Protein AF-A0A8J1W7Q5-F1 (a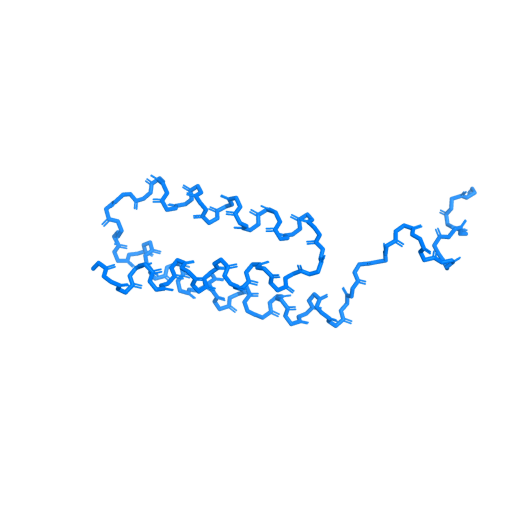fdb_monomer_lite)

Radius of gyration: 16.24 Å; chains: 1; bounding box: 28×20×56 Å

Secondary structure (DSSP, 8-state):
-HHHHHHHHHHHHHHTT-SSHHHHHHHHHHHHHHHHH-TT--HHHHHHHHHHHHHHHHHHHHHHHS----TT-GGGSSS--

Sequence (81 aa):
MRQNIVLYRSILRAAHKFQDYNFRSYFLRRAREDWRRNVDYNPTFIAGQREHLAVLQRQAIVSSLFPSPTYSDPQNKSANL

Structure (mmCIF, N/CA/C/O backbone):
data_AF-A0A8J1W7Q5-F1
#
_entry.id   AF-A0A8J1W7Q5-F1
#
loop_
_atom_site.group_PDB
_atom_site.id
_atom_site.type_symbol
_atom_site.label_atom_id
_atom_site.label_alt_id
_atom_site.label_comp_id
_atom_site.label_asym_id
_atom_site.label_entity_id
_atom_site.label_seq_id
_atom_site.pdbx_PDB_ins_code
_atom_site.Cartn_x
_atom_site.Cartn_y
_atom_site.Cartn_z
_atom_site.occupancy
_atom_site.B_iso_or_equiv
_atom_site.auth_seq_id
_atom_site.auth_comp_id
_atom_site.auth_asym_id
_atom_site.auth_atom_id
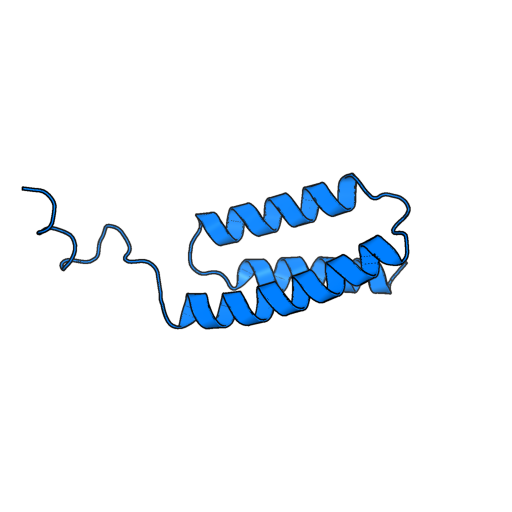_atom_site.pdbx_PDB_model_num
ATOM 1 N N . MET A 1 1 ? 4.731 -0.726 -17.929 1.00 63.50 1 MET A N 1
ATOM 2 C CA . MET A 1 1 ? 4.463 0.619 -17.355 1.00 63.50 1 MET A CA 1
ATOM 3 C C . MET A 1 1 ? 3.072 0.774 -16.724 1.00 63.50 1 MET A C 1
ATOM 5 O O . MET A 1 1 ? 3.009 1.056 -15.535 1.00 63.50 1 MET A O 1
ATOM 9 N N . ARG A 1 2 ? 1.952 0.550 -17.442 1.00 81.19 2 ARG A N 1
ATOM 10 C CA . ARG A 1 2 ? 0.586 0.731 -16.883 1.00 81.19 2 ARG A CA 1
ATOM 11 C C . ARG A 1 2 ? 0.301 -0.104 -15.624 1.00 81.19 2 ARG A C 1
ATOM 13 O O . ARG A 1 2 ? -0.270 0.414 -14.670 1.00 81.19 2 ARG A O 1
ATOM 20 N N . GLN A 1 3 ? 0.748 -1.361 -15.590 1.00 85.12 3 GLN A N 1
ATOM 21 C CA . GLN A 1 3 ? 0.546 -2.245 -14.434 1.00 85.12 3 GLN A CA 1
ATOM 22 C C . GLN A 1 3 ? 1.228 -1.724 -13.153 1.00 85.12 3 GLN A C 1
ATOM 24 O O . GLN A 1 3 ? 0.658 -1.844 -12.072 1.00 85.12 3 GLN A O 1
ATOM 29 N N . ASN A 1 4 ? 2.384 -1.062 -13.270 1.00 88.62 4 ASN A N 1
ATOM 30 C CA . ASN A 1 4 ? 3.123 -0.516 -12.123 1.00 88.62 4 ASN A CA 1
ATOM 31 C C . ASN A 1 4 ? 2.378 0.676 -11.501 1.00 88.62 4 ASN A C 1
ATOM 33 O O . ASN A 1 4 ? 2.324 0.810 -10.280 1.00 88.62 4 ASN A O 1
ATOM 37 N N . ILE A 1 5 ? 1.742 1.505 -12.336 1.00 90.81 5 ILE A N 1
ATOM 38 C CA . ILE A 1 5 ? 0.897 2.622 -11.886 1.00 90.81 5 ILE A CA 1
ATOM 39 C C . ILE A 1 5 ? -0.360 2.092 -11.188 1.00 90.81 5 ILE A C 1
ATOM 41 O O . ILE A 1 5 ? -0.758 2.615 -10.148 1.00 90.81 5 ILE A O 1
ATOM 45 N N . VAL A 1 6 ? -0.984 1.042 -11.731 1.00 94.31 6 VAL A N 1
ATOM 46 C CA . VAL A 1 6 ? -2.150 0.401 -11.103 1.00 94.31 6 VAL A CA 1
ATOM 47 C C . VAL A 1 6 ? -1.779 -0.198 -9.744 1.00 94.31 6 VAL A C 1
ATOM 49 O O . VAL A 1 6 ? -2.514 0.004 -8.775 1.00 94.31 6 VAL A O 1
ATOM 52 N N . LEU A 1 7 ? -0.628 -0.868 -9.646 1.00 94.94 7 LEU A N 1
ATOM 53 C CA . LEU A 1 7 ? -0.114 -1.421 -8.393 1.00 94.94 7 LEU A CA 1
ATOM 54 C C . LEU A 1 7 ? 0.122 -0.318 -7.355 1.00 94.94 7 LEU A C 1
ATOM 56 O O . LEU A 1 7 ? -0.403 -0.395 -6.247 1.00 94.94 7 LEU A O 1
ATOM 60 N N . TYR A 1 8 ? 0.813 0.753 -7.745 1.00 94.75 8 TYR A N 1
ATOM 61 C CA . TYR A 1 8 ? 1.052 1.907 -6.880 1.00 94.75 8 TYR A CA 1
ATOM 62 C C . TYR A 1 8 ? -0.250 2.520 -6.351 1.00 94.75 8 TYR A C 1
ATOM 64 O O . TYR A 1 8 ? -0.427 2.695 -5.147 1.00 94.75 8 TYR A O 1
ATOM 72 N N . ARG A 1 9 ? -1.220 2.786 -7.237 1.00 95.25 9 ARG A N 1
ATOM 73 C CA . ARG A 1 9 ? -2.529 3.332 -6.841 1.00 95.25 9 ARG A CA 1
ATOM 74 C C . ARG A 1 9 ? -3.293 2.382 -5.923 1.00 95.25 9 ARG A C 1
ATOM 76 O O . ARG A 1 9 ? -3.992 2.848 -5.028 1.00 95.25 9 ARG A O 1
ATOM 83 N N . SER A 1 10 ? -3.168 1.074 -6.131 1.00 96.38 10 SER A N 1
ATOM 84 C CA . SER A 1 10 ? -3.797 0.064 -5.273 1.00 96.38 10 SER A CA 1
ATOM 85 C C . SER A 1 10 ? -3.209 0.080 -3.864 1.00 96.38 10 SER A C 1
ATOM 87 O O . SER A 1 10 ? -3.960 0.010 -2.895 1.00 96.38 10 SER A O 1
ATOM 89 N N . ILE A 1 11 ? -1.895 0.271 -3.742 1.00 96.25 11 ILE A N 1
ATOM 90 C CA . ILE A 1 11 ? -1.197 0.393 -2.455 1.00 96.25 11 ILE A CA 1
ATOM 91 C C . ILE A 1 11 ? -1.605 1.664 -1.722 1.00 96.25 11 ILE A C 1
ATOM 93 O O . ILE A 1 11 ? -1.964 1.597 -0.549 1.00 96.25 11 ILE A O 1
ATOM 97 N N . LEU A 1 12 ? -1.663 2.805 -2.417 1.00 95.88 12 LEU A N 1
ATOM 98 C CA . LEU A 1 12 ? -2.164 4.045 -1.819 1.00 95.88 12 LEU A CA 1
ATOM 99 C C . LEU A 1 12 ? -3.610 3.888 -1.328 1.00 95.88 12 LEU A C 1
ATOM 101 O O . LEU A 1 12 ? -3.932 4.284 -0.211 1.00 95.88 12 LEU A O 1
ATOM 105 N N . ARG A 1 13 ? -4.483 3.265 -2.129 1.00 95.75 13 ARG A N 1
ATOM 106 C CA . ARG A 1 13 ? -5.874 2.993 -1.735 1.00 95.75 13 ARG A CA 1
ATOM 107 C C . ARG A 1 13 ? -5.963 2.082 -0.513 1.00 95.75 13 ARG A C 1
ATOM 109 O O . ARG A 1 13 ? -6.802 2.331 0.342 1.00 95.75 13 ARG A O 1
ATOM 116 N N . ALA A 1 14 ? -5.119 1.053 -0.420 1.00 95.19 14 ALA A N 1
ATOM 117 C CA . ALA A 1 14 ? -5.065 0.183 0.751 1.00 95.19 14 ALA A CA 1
ATOM 118 C C . ALA A 1 14 ? -4.585 0.947 1.997 1.00 95.19 14 ALA A C 1
ATOM 120 O O . ALA A 1 14 ? -5.221 0.857 3.041 1.00 95.19 14 ALA A O 1
ATOM 121 N N . ALA A 1 15 ? -3.543 1.774 1.870 1.00 94.38 15 ALA A N 1
ATOM 122 C CA . ALA A 1 15 ? -3.047 2.622 2.954 1.00 94.38 15 ALA A CA 1
ATOM 123 C C . ALA A 1 15 ? -4.100 3.630 3.458 1.00 94.38 15 ALA A C 1
ATOM 125 O O . ALA A 1 15 ? -4.170 3.912 4.650 1.00 94.38 15 ALA A O 1
ATOM 126 N N . HIS A 1 16 ? -4.971 4.140 2.582 1.00 93.56 16 HIS A N 1
ATOM 127 C CA . HIS A 1 16 ? -6.066 5.031 2.978 1.00 93.56 16 HIS A CA 1
ATOM 128 C C . HIS A 1 16 ? -7.166 4.360 3.815 1.00 93.56 16 HIS A C 1
ATOM 130 O O . HIS A 1 16 ? -7.949 5.079 4.432 1.00 93.56 16 HIS A O 1
ATOM 136 N N . LYS A 1 17 ? -7.232 3.022 3.859 1.00 92.38 17 LYS A N 1
ATOM 137 C CA . LYS A 1 17 ? -8.216 2.289 4.673 1.00 92.38 17 LYS A CA 1
ATOM 138 C C . LYS A 1 17 ? -7.853 2.216 6.158 1.00 92.38 17 LYS A C 1
ATOM 140 O O . LYS A 1 17 ? -8.700 1.835 6.957 1.00 92.38 17 LYS A O 1
ATOM 145 N N . PHE A 1 18 ? -6.622 2.565 6.528 1.00 89.75 18 PHE A N 1
ATOM 146 C CA . PHE A 1 18 ? -6.216 2.623 7.929 1.00 89.75 18 PHE A CA 1
ATOM 147 C C . PHE A 1 18 ? -6.889 3.817 8.610 1.00 89.75 18 PHE A C 1
ATOM 149 O O . PHE A 1 18 ? -6.779 4.952 8.137 1.00 89.75 18 PHE A O 1
ATOM 156 N N . GLN A 1 19 ? -7.591 3.544 9.709 1.00 84.81 19 GLN A N 1
ATOM 157 C CA . GLN A 1 19 ? -8.280 4.567 10.499 1.00 84.81 19 GLN A CA 1
ATOM 158 C C . GLN A 1 19 ? -7.292 5.397 11.325 1.00 84.81 19 GLN A C 1
ATOM 160 O O . GLN A 1 19 ? -7.451 6.609 11.455 1.00 84.81 19 GLN A O 1
ATOM 165 N N . ASP A 1 20 ? -6.238 4.754 11.826 1.00 86.44 20 ASP A N 1
ATOM 166 C CA . ASP A 1 20 ? -5.170 5.416 12.561 1.00 86.44 20 ASP A CA 1
ATOM 167 C C . ASP A 1 20 ? -4.334 6.309 11.627 1.00 86.44 20 ASP A C 1
ATOM 169 O O . ASP A 1 20 ? -3.800 5.879 10.594 1.00 86.44 20 ASP A O 1
ATOM 173 N N . TYR A 1 21 ? -4.213 7.578 12.016 1.00 87.25 21 TYR A N 1
ATOM 174 C CA . TYR A 1 21 ? -3.481 8.587 11.264 1.00 87.25 21 TYR A CA 1
ATOM 175 C C . TYR A 1 21 ? -2.002 8.235 11.076 1.00 87.25 21 TYR A C 1
ATOM 177 O O . TYR A 1 21 ? -1.462 8.461 9.989 1.00 87.25 21 TYR A O 1
ATOM 185 N N . ASN A 1 22 ? -1.350 7.694 12.105 1.00 88.81 22 ASN A N 1
ATOM 186 C CA . ASN A 1 22 ? 0.072 7.381 12.090 1.00 88.81 22 ASN A CA 1
ATOM 187 C C . ASN A 1 22 ? 0.349 6.256 11.100 1.00 88.81 22 ASN A C 1
ATOM 189 O O . ASN A 1 22 ? 1.215 6.407 10.236 1.00 88.81 22 ASN A O 1
ATOM 193 N N . PHE A 1 23 ? -0.442 5.179 11.151 1.00 89.88 23 PHE A N 1
ATOM 194 C CA . PHE A 1 23 ? -0.314 4.073 10.203 1.00 89.88 23 PHE A CA 1
ATOM 195 C C . PHE A 1 23 ? -0.588 4.532 8.771 1.00 89.88 23 PHE A C 1
ATOM 197 O O . PHE A 1 23 ? 0.249 4.333 7.887 1.00 89.88 23 PHE A O 1
ATOM 204 N N . ARG A 1 24 ? -1.704 5.233 8.537 1.00 93.25 24 ARG A N 1
ATOM 205 C CA . ARG A 1 24 ? -2.041 5.772 7.212 1.00 93.25 24 ARG A CA 1
ATOM 206 C C . ARG A 1 24 ? -0.921 6.653 6.655 1.00 93.25 24 ARG A C 1
ATOM 208 O O . ARG A 1 24 ? -0.484 6.462 5.520 1.00 93.25 24 ARG A O 1
ATOM 215 N N . SER A 1 25 ? -0.439 7.607 7.447 1.00 93.56 25 SER A N 1
ATOM 216 C CA . SER A 1 25 ? 0.591 8.559 7.019 1.00 93.56 25 SER A CA 1
ATOM 217 C C . SER A 1 25 ? 1.933 7.874 6.769 1.00 93.56 25 SER A C 1
ATOM 219 O O . SER A 1 25 ? 2.599 8.175 5.775 1.00 93.56 25 SER A O 1
ATOM 221 N N . TYR A 1 26 ? 2.309 6.917 7.621 1.00 93.88 26 TYR A N 1
ATOM 222 C CA . TYR A 1 26 ? 3.516 6.117 7.451 1.00 93.88 26 TYR A CA 1
ATOM 223 C C . TYR A 1 26 ? 3.486 5.326 6.141 1.00 93.88 26 TYR A C 1
ATOM 225 O O . TYR A 1 26 ? 4.402 5.461 5.327 1.00 93.88 26 TYR A O 1
ATOM 233 N N . PHE A 1 27 ? 2.418 4.563 5.884 1.00 94.62 27 PHE A N 1
ATOM 234 C CA . PHE A 1 27 ? 2.327 3.731 4.682 1.00 94.62 27 PHE A CA 1
ATOM 235 C C . PHE A 1 27 ? 2.274 4.559 3.394 1.00 94.62 27 PHE A C 1
ATOM 237 O O . PHE A 1 27 ? 2.929 4.207 2.412 1.00 94.62 27 PHE A O 1
ATOM 244 N N . LEU A 1 28 ? 1.572 5.698 3.397 1.00 95.50 28 LEU A N 1
ATOM 245 C CA . LEU A 1 28 ? 1.551 6.615 2.251 1.00 95.50 28 LEU A CA 1
ATOM 246 C C . LEU A 1 28 ? 2.934 7.207 1.959 1.00 95.50 28 LEU A C 1
ATOM 248 O O . LEU A 1 28 ? 3.339 7.287 0.796 1.00 95.50 28 LEU A O 1
ATOM 252 N N . ARG A 1 29 ? 3.671 7.619 2.998 1.00 95.50 29 ARG A N 1
ATOM 253 C CA . ARG A 1 29 ? 5.036 8.136 2.848 1.00 95.50 29 ARG A CA 1
ATOM 254 C C . ARG A 1 29 ? 5.978 7.050 2.343 1.00 95.50 29 ARG A C 1
ATOM 256 O O . ARG A 1 29 ? 6.681 7.278 1.360 1.00 95.50 29 ARG A O 1
ATOM 263 N N . ARG A 1 30 ? 5.929 5.861 2.947 1.00 94.06 30 ARG A N 1
ATOM 264 C CA . ARG A 1 30 ? 6.769 4.725 2.564 1.00 94.06 30 ARG A CA 1
ATOM 265 C C . ARG A 1 30 ? 6.550 4.318 1.107 1.00 94.06 30 ARG A C 1
ATOM 267 O O . ARG A 1 30 ? 7.519 4.178 0.370 1.00 94.06 30 ARG A O 1
ATOM 274 N N . ALA A 1 31 ? 5.295 4.225 0.661 1.00 93.75 31 ALA A N 1
ATOM 275 C CA . ALA A 1 31 ? 4.975 3.928 -0.735 1.00 93.75 31 ALA A CA 1
ATOM 276 C C . ALA A 1 31 ? 5.529 4.992 -1.702 1.00 93.75 31 ALA A C 1
ATOM 278 O O . ALA A 1 31 ? 6.018 4.664 -2.777 1.00 93.75 31 ALA A O 1
ATOM 279 N N . ARG A 1 32 ? 5.512 6.279 -1.341 1.00 94.12 32 ARG A N 1
ATOM 280 C CA . ARG A 1 32 ? 6.113 7.330 -2.186 1.00 94.12 32 ARG A CA 1
ATOM 281 C C . ARG A 1 32 ? 7.635 7.213 -2.250 1.00 94.12 32 ARG A C 1
ATOM 283 O O . ARG A 1 32 ? 8.210 7.337 -3.330 1.00 94.12 32 ARG A O 1
ATOM 290 N N . GLU A 1 33 ? 8.281 6.988 -1.109 1.00 94.38 33 GLU A N 1
ATOM 291 C CA . GLU A 1 33 ? 9.738 6.840 -1.015 1.00 94.38 33 GLU A CA 1
ATOM 292 C C . GLU A 1 33 ? 10.234 5.614 -1.791 1.00 94.38 33 GLU A C 1
ATOM 294 O O . GLU A 1 33 ? 11.218 5.704 -2.524 1.00 94.38 33 GLU A O 1
ATOM 299 N N . ASP A 1 34 ? 9.540 4.482 -1.686 1.00 91.94 34 ASP A N 1
ATOM 300 C CA . ASP A 1 34 ? 9.935 3.242 -2.354 1.00 91.94 34 ASP A CA 1
ATOM 301 C C . ASP A 1 34 ? 9.843 3.353 -3.883 1.00 91.94 34 ASP A C 1
ATOM 303 O O . ASP A 1 34 ? 10.753 2.901 -4.578 1.00 91.94 34 ASP A O 1
ATOM 307 N N . TRP A 1 35 ? 8.817 4.028 -4.416 1.00 91.12 35 TRP A N 1
ATOM 308 C CA . TRP A 1 35 ? 8.666 4.241 -5.862 1.00 91.12 35 TRP A CA 1
ATOM 309 C C . TRP A 1 35 ? 9.610 5.301 -6.411 1.00 91.12 35 TRP A C 1
ATOM 311 O O . TRP A 1 35 ? 10.008 5.207 -7.568 1.00 91.12 35 TRP A O 1
ATOM 321 N N . ARG A 1 36 ? 9.974 6.303 -5.603 1.00 90.50 36 ARG A N 1
ATOM 322 C CA . ARG A 1 36 ? 10.962 7.313 -5.996 1.00 90.50 36 ARG A CA 1
ATOM 323 C C . ARG A 1 36 ? 12.370 6.720 -6.063 1.00 90.50 36 ARG A C 1
ATOM 325 O O . ARG A 1 36 ? 13.132 7.091 -6.945 1.00 90.50 36 ARG A O 1
ATOM 332 N N . ARG A 1 37 ? 12.713 5.820 -5.135 1.00 90.62 37 ARG A N 1
ATOM 333 C CA . ARG A 1 37 ? 14.044 5.193 -5.061 1.00 90.62 37 ARG A CA 1
ATOM 334 C C . ARG A 1 37 ? 14.266 4.090 -6.098 1.00 90.62 37 ARG A C 1
ATOM 336 O O . ARG A 1 37 ? 15.408 3.840 -6.454 1.00 90.62 37 ARG A O 1
ATOM 343 N N . ASN A 1 38 ? 13.206 3.443 -6.583 1.00 86.62 38 ASN A N 1
ATOM 344 C CA . ASN A 1 38 ? 13.302 2.311 -7.511 1.00 86.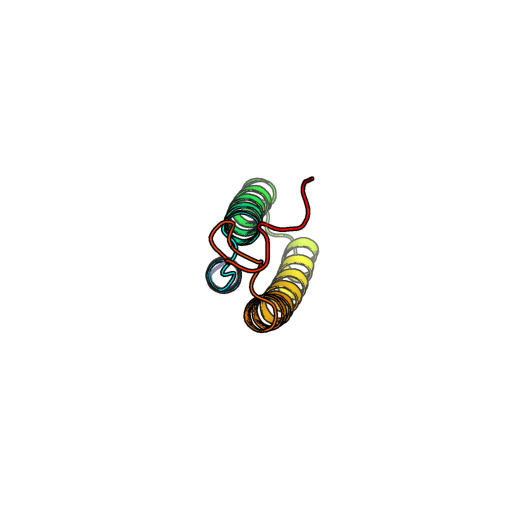62 38 ASN A CA 1
ATOM 345 C C . ASN A 1 38 ? 12.785 2.692 -8.905 1.00 86.62 38 ASN A C 1
ATOM 347 O O . ASN A 1 38 ? 11.713 2.251 -9.318 1.00 86.62 38 ASN A O 1
ATOM 351 N N . VAL A 1 39 ? 13.555 3.523 -9.614 1.00 75.00 39 VAL A N 1
ATOM 352 C CA . VAL A 1 39 ? 13.188 4.094 -10.927 1.00 75.00 39 VAL A CA 1
ATOM 353 C C . VAL A 1 39 ? 13.061 3.019 -12.015 1.00 75.00 39 VAL A C 1
ATOM 355 O O . VAL A 1 39 ? 12.179 3.112 -12.866 1.00 75.00 39 VAL A O 1
ATOM 358 N N . ASP A 1 40 ? 13.866 1.956 -11.934 1.00 81.69 40 ASP A N 1
ATOM 359 C CA . ASP A 1 40 ? 13.902 0.898 -12.953 1.00 81.69 40 ASP A CA 1
ATOM 360 C C . ASP A 1 40 ? 12.791 -0.146 -12.801 1.00 81.69 40 ASP A C 1
ATOM 362 O O . ASP A 1 40 ? 12.619 -1.003 -13.667 1.00 81.69 40 ASP A O 1
ATOM 366 N N . TYR A 1 41 ? 12.020 -0.091 -11.706 1.00 86.06 41 TYR A N 1
ATOM 367 C CA . TYR A 1 41 ? 10.907 -1.006 -11.431 1.00 86.06 41 TYR A CA 1
ATOM 368 C C . TYR A 1 41 ? 11.240 -2.479 -11.715 1.00 86.06 41 TYR A C 1
ATOM 370 O O . TYR A 1 41 ? 10.454 -3.182 -12.361 1.00 86.06 41 TYR A O 1
ATOM 378 N N . ASN A 1 42 ? 12.412 -2.936 -11.262 1.00 89.19 42 ASN A N 1
ATOM 379 C CA . ASN A 1 42 ? 12.878 -4.286 -11.557 1.00 89.19 42 ASN A CA 1
ATOM 380 C C . ASN A 1 42 ? 11.869 -5.357 -11.063 1.00 89.19 42 ASN A C 1
ATOM 382 O O . ASN A 1 42 ? 11.066 -5.093 -10.157 1.00 89.19 42 ASN A O 1
ATOM 386 N N . PRO A 1 43 ? 11.878 -6.571 -11.644 1.00 90.81 43 PRO A N 1
ATOM 387 C CA . PRO A 1 43 ? 10.891 -7.601 -11.319 1.00 90.81 43 PRO A CA 1
ATOM 388 C C . PRO A 1 43 ? 10.817 -7.942 -9.824 1.00 90.81 43 PRO A C 1
ATOM 390 O O . PRO A 1 43 ? 9.720 -8.110 -9.293 1.00 90.81 43 PRO A O 1
ATOM 393 N N . THR A 1 44 ? 11.960 -7.970 -9.133 1.00 92.25 44 THR A N 1
ATOM 394 C CA . THR A 1 44 ? 12.053 -8.245 -7.691 1.00 92.25 44 THR A CA 1
ATOM 395 C C . THR A 1 44 ? 11.341 -7.179 -6.861 1.00 92.25 44 THR A C 1
ATOM 397 O O . THR A 1 44 ? 10.560 -7.502 -5.967 1.00 92.25 44 THR A O 1
ATOM 400 N N . PHE A 1 45 ? 11.541 -5.901 -7.188 1.00 92.19 45 PHE A N 1
ATOM 401 C CA . PHE A 1 45 ? 10.844 -4.788 -6.552 1.00 92.19 45 PHE A CA 1
ATOM 402 C C . PHE A 1 45 ? 9.333 -4.903 -6.764 1.00 92.19 45 PHE A C 1
ATOM 404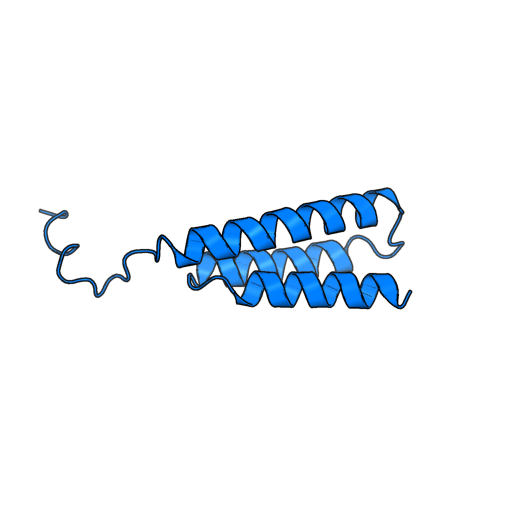 O O . PHE A 1 45 ? 8.561 -4.786 -5.814 1.00 92.19 45 PHE A O 1
ATOM 411 N N . ILE A 1 46 ? 8.895 -5.182 -7.994 1.00 94.06 46 ILE A N 1
ATOM 412 C CA . ILE A 1 46 ? 7.468 -5.325 -8.305 1.00 94.06 46 ILE A CA 1
ATOM 413 C C . ILE A 1 46 ? 6.839 -6.511 -7.563 1.00 94.06 46 ILE A C 1
ATOM 415 O O . ILE A 1 46 ? 5.720 -6.374 -7.066 1.00 94.06 46 ILE A O 1
ATOM 419 N N . ALA A 1 47 ? 7.539 -7.642 -7.449 1.00 94.12 47 ALA A N 1
ATOM 420 C CA . ALA A 1 47 ? 7.086 -8.785 -6.660 1.00 94.12 47 ALA A CA 1
ATOM 421 C C . ALA A 1 47 ? 6.915 -8.408 -5.179 1.00 94.12 47 ALA A C 1
ATOM 423 O O . ALA A 1 47 ? 5.823 -8.572 -4.631 1.00 94.12 47 ALA A O 1
ATOM 424 N N . GLY A 1 48 ? 7.924 -7.770 -4.578 1.00 94.31 48 GLY A N 1
ATOM 425 C CA . GLY A 1 48 ? 7.850 -7.300 -3.192 1.00 94.31 48 GLY A CA 1
ATOM 426 C C . GLY A 1 48 ? 6.711 -6.302 -2.955 1.00 94.31 48 GLY A C 1
ATOM 427 O O . GLY A 1 48 ? 6.027 -6.361 -1.937 1.00 94.31 48 GLY A O 1
ATOM 428 N N . GLN A 1 49 ? 6.417 -5.422 -3.917 1.00 95.12 49 GLN A N 1
ATOM 429 C CA . GLN A 1 49 ? 5.286 -4.496 -3.791 1.00 95.12 49 GLN A CA 1
ATOM 430 C C . GLN A 1 49 ? 3.917 -5.183 -3.903 1.00 95.12 49 GLN A C 1
ATOM 432 O O . GLN A 1 49 ? 2.949 -4.726 -3.294 1.00 95.12 49 GLN A O 1
ATOM 437 N N . ARG A 1 50 ? 3.807 -6.296 -4.636 1.00 95.12 50 ARG A N 1
ATOM 438 C CA . ARG A 1 50 ? 2.577 -7.108 -4.655 1.00 95.12 50 ARG A CA 1
ATOM 439 C C . ARG A 1 50 ? 2.344 -7.794 -3.313 1.00 95.12 50 ARG A C 1
ATOM 441 O O . ARG A 1 50 ? 1.220 -7.773 -2.815 1.00 95.12 50 ARG A O 1
ATOM 448 N N . GLU A 1 51 ? 3.395 -8.337 -2.710 1.00 96.06 51 GLU A N 1
ATOM 449 C CA . GLU A 1 51 ? 3.328 -8.905 -1.361 1.00 96.06 51 GLU A CA 1
ATOM 450 C C . GLU A 1 51 ? 2.963 -7.835 -0.330 1.00 96.06 51 GLU A C 1
ATOM 452 O O . GLU A 1 51 ? 2.049 -8.023 0.475 1.00 96.06 51 GLU A O 1
ATOM 457 N N . HIS A 1 52 ? 3.599 -6.666 -0.417 1.00 94.62 52 HIS A N 1
ATOM 458 C CA . HIS A 1 52 ? 3.296 -5.524 0.437 1.00 94.62 52 HIS A CA 1
ATOM 459 C C . HIS A 1 52 ? 1.828 -5.087 0.316 1.00 94.62 52 HIS A C 1
ATOM 461 O O . HIS A 1 52 ? 1.172 -4.861 1.333 1.00 94.62 52 HIS A O 1
ATOM 467 N N . LEU A 1 53 ? 1.264 -5.040 -0.899 1.00 96.38 53 LEU A N 1
ATOM 468 C CA . LEU A 1 53 ? -0.163 -4.771 -1.097 1.00 96.38 53 LEU A CA 1
ATOM 469 C C . LEU A 1 53 ? -1.045 -5.794 -0.364 1.00 96.38 53 LEU A C 1
ATOM 471 O O . LEU A 1 53 ? -1.995 -5.401 0.314 1.00 96.38 53 LEU A O 1
ATOM 475 N N . ALA A 1 54 ? -0.735 -7.088 -0.471 1.00 96.31 54 ALA A N 1
ATOM 476 C CA . ALA A 1 54 ? -1.495 -8.142 0.201 1.00 96.31 54 ALA A CA 1
ATOM 477 C C . ALA A 1 54 ? -1.398 -8.047 1.735 1.00 96.31 54 ALA A C 1
ATOM 479 O O . ALA A 1 54 ? -2.362 -8.332 2.450 1.00 96.31 54 ALA A O 1
ATOM 480 N N . VAL A 1 55 ? -0.246 -7.629 2.267 1.00 95.00 55 VAL A N 1
ATOM 481 C CA . VAL A 1 55 ? -0.080 -7.340 3.700 1.00 95.00 55 VAL A CA 1
ATOM 482 C C . VAL A 1 55 ? -0.931 -6.139 4.110 1.00 95.00 55 VAL A C 1
ATOM 484 O O . VAL A 1 55 ? -1.707 -6.255 5.055 1.00 95.00 55 VAL A O 1
ATOM 487 N N . LEU A 1 56 ? -0.862 -5.021 3.380 1.00 94.00 56 LEU A N 1
ATOM 488 C CA . LEU A 1 56 ? -1.645 -3.817 3.683 1.00 94.00 56 LEU A CA 1
ATOM 489 C C . LEU A 1 56 ? -3.149 -4.081 3.678 1.00 94.00 56 LEU A C 1
ATOM 491 O O . LEU A 1 56 ? -3.859 -3.579 4.542 1.00 94.00 56 LEU A O 1
ATOM 495 N N . GLN A 1 57 ? -3.645 -4.879 2.732 1.00 94.06 57 GLN A N 1
ATOM 496 C CA . GLN A 1 57 ? -5.063 -5.234 2.669 1.00 94.06 57 GLN A CA 1
ATOM 497 C C . GLN A 1 57 ? -5.519 -6.016 3.905 1.00 94.06 57 GLN A C 1
ATOM 499 O O . GLN A 1 57 ? -6.568 -5.701 4.462 1.00 94.06 57 GLN A O 1
ATOM 504 N N . ARG A 1 58 ? -4.722 -6.990 4.363 1.00 94.50 58 ARG A N 1
ATOM 505 C CA . ARG A 1 58 ? -5.013 -7.749 5.590 1.00 94.50 58 ARG A CA 1
ATOM 506 C C . ARG A 1 58 ? -4.939 -6.861 6.828 1.00 94.50 58 ARG A C 1
ATOM 508 O O . ARG A 1 58 ? -5.846 -6.883 7.652 1.00 94.50 58 ARG A O 1
ATOM 515 N N . GLN A 1 59 ? -3.898 -6.040 6.927 1.00 92.25 59 GLN A N 1
ATOM 516 C CA . GLN A 1 59 ? -3.694 -5.156 8.074 1.00 92.25 59 GLN A CA 1
ATOM 517 C C . GLN A 1 59 ? -4.745 -4.047 8.163 1.00 92.25 59 GLN A C 1
ATOM 519 O O . GLN A 1 59 ? -5.149 -3.684 9.260 1.00 92.25 59 GLN A O 1
ATOM 524 N N . ALA A 1 60 ? -5.263 -3.562 7.034 1.00 89.88 60 ALA A N 1
ATOM 525 C CA . ALA A 1 60 ? -6.384 -2.629 7.034 1.00 89.88 60 ALA A CA 1
ATOM 526 C C . ALA A 1 60 ? -7.657 -3.256 7.631 1.00 89.88 60 ALA A C 1
ATOM 528 O O . ALA A 1 60 ? -8.379 -2.583 8.361 1.00 89.88 60 ALA A O 1
ATOM 529 N N . ILE A 1 61 ? -7.916 -4.543 7.362 1.00 91.06 61 ILE A N 1
ATOM 530 C CA . ILE A 1 61 ? -9.046 -5.270 7.964 1.00 91.06 61 ILE A CA 1
ATOM 531 C C . ILE A 1 61 ? -8.833 -5.394 9.474 1.00 91.06 61 ILE A C 1
ATOM 533 O O . ILE A 1 61 ? -9.707 -5.004 10.242 1.00 91.06 61 ILE A O 1
ATOM 537 N N . VAL A 1 62 ? -7.657 -5.853 9.910 1.00 88.75 62 VAL A N 1
ATOM 538 C CA . VAL A 1 62 ? -7.326 -5.974 11.342 1.00 88.75 62 VAL A CA 1
ATOM 539 C C . VAL A 1 62 ? -7.446 -4.623 12.051 1.00 88.75 62 VAL A C 1
ATOM 541 O O . VAL A 1 62 ? -8.110 -4.526 13.076 1.00 88.75 62 VAL A O 1
ATOM 544 N N . SER A 1 63 ? -6.896 -3.557 11.466 1.00 85.25 63 SER A N 1
ATOM 545 C CA . SER A 1 63 ? -6.992 -2.197 12.007 1.00 85.25 63 SER A CA 1
ATOM 546 C C . SER A 1 63 ? -8.431 -1.687 12.103 1.00 85.25 63 SER A C 1
ATOM 548 O O . SER A 1 63 ? -8.702 -0.850 12.955 1.00 85.25 63 SER A O 1
ATOM 550 N N . SER A 1 64 ? -9.344 -2.156 11.246 1.00 85.38 64 SER A N 1
ATOM 551 C CA . SER A 1 64 ? -10.766 -1.798 11.336 1.00 85.38 64 SER A CA 1
ATOM 552 C C . SER A 1 64 ? -11.519 -2.571 12.423 1.00 85.38 64 SER A C 1
ATOM 554 O O . SER A 1 64 ? -12.496 -2.057 12.956 1.00 85.38 64 SER A O 1
ATOM 556 N N . LEU A 1 65 ? -11.059 -3.783 12.762 1.00 86.94 65 LEU A N 1
ATOM 557 C CA . LEU A 1 65 ? -11.613 -4.594 13.853 1.00 86.94 65 LEU A CA 1
ATOM 558 C C . LEU A 1 65 ? -11.138 -4.105 15.225 1.00 86.94 65 LEU A C 1
ATOM 560 O O . LEU A 1 65 ? -11.867 -4.223 16.205 1.00 86.94 65 LEU A O 1
ATOM 564 N N . PHE A 1 66 ? -9.929 -3.543 15.278 1.00 83.12 66 PHE A N 1
ATOM 565 C CA . PHE A 1 66 ? -9.304 -3.019 16.489 1.00 83.12 66 PHE A CA 1
ATOM 566 C C . PHE A 1 66 ? -8.955 -1.536 16.305 1.00 83.12 66 PHE A C 1
ATOM 568 O O . PHE A 1 66 ? -7.780 -1.202 16.112 1.00 83.12 66 PHE A O 1
ATOM 575 N N . PRO A 1 67 ? -9.954 -0.634 16.312 1.00 74.50 67 PRO A N 1
ATOM 576 C CA . PRO A 1 67 ? -9.685 0.794 16.273 1.00 74.50 67 PRO A CA 1
ATOM 577 C C . PRO A 1 67 ? -8.847 1.183 17.493 1.00 74.50 67 PRO A C 1
ATOM 579 O O . PRO A 1 67 ? -9.149 0.798 18.623 1.00 74.50 67 PRO A O 1
ATOM 582 N N . SER A 1 68 ? -7.771 1.933 17.253 1.00 69.75 68 SER A N 1
ATOM 583 C CA . SER A 1 68 ? -6.934 2.458 18.331 1.00 69.75 68 SER A CA 1
ATOM 584 C C . SER A 1 68 ? -7.800 3.320 19.258 1.00 69.75 68 SER A C 1
ATOM 586 O O . SER A 1 68 ? -8.560 4.147 18.736 1.00 69.75 68 SER A O 1
ATOM 588 N N . PRO A 1 69 ? -7.713 3.162 20.594 1.00 65.69 69 PRO A N 1
ATOM 589 C CA . PRO A 1 69 ? -8.425 4.020 21.526 1.00 65.69 69 PRO A CA 1
ATOM 590 C C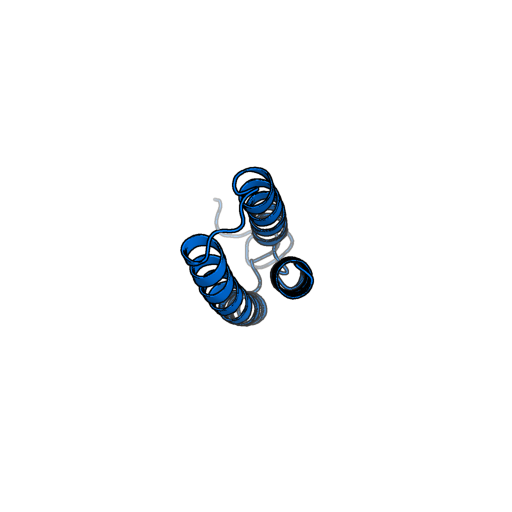 . PRO A 1 69 ? -8.008 5.459 21.256 1.00 65.69 69 PRO A C 1
ATOM 592 O O . PRO A 1 69 ? -6.881 5.876 21.532 1.00 65.69 69 PRO A O 1
ATOM 595 N N . THR A 1 70 ? -8.909 6.234 20.662 1.00 62.03 70 THR A N 1
ATOM 596 C CA . THR A 1 70 ? -8.700 7.672 20.553 1.00 62.03 70 THR A CA 1
ATOM 597 C C . THR A 1 70 ? -8.559 8.223 21.964 1.00 62.03 70 THR A C 1
ATOM 599 O O . THR A 1 70 ? -9.268 7.786 22.866 1.00 62.03 70 THR A O 1
ATOM 602 N N . TYR A 1 71 ? -7.686 9.206 22.160 1.00 56.22 71 TYR A N 1
ATOM 603 C CA . TYR A 1 71 ? -7.466 9.862 23.456 1.00 56.22 71 TYR A CA 1
ATOM 604 C C . TYR A 1 71 ? -8.765 10.384 24.125 1.00 56.22 71 TYR A C 1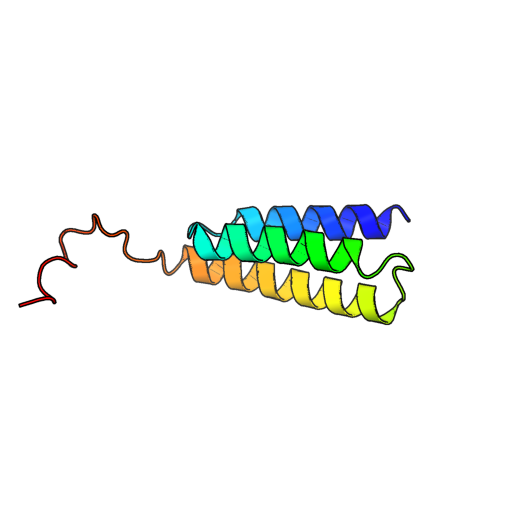
ATOM 606 O O . TYR A 1 71 ? -8.797 10.656 25.320 1.00 56.22 71 TYR A O 1
ATOM 614 N N . SER A 1 72 ? -9.859 10.498 23.367 1.00 53.25 72 SER A N 1
ATOM 615 C CA . SER A 1 72 ? -11.202 10.849 23.830 1.00 53.25 72 SER A CA 1
ATOM 616 C C . SER A 1 72 ? -12.068 9.681 24.327 1.00 53.25 72 SER A C 1
ATOM 618 O O . SER A 1 72 ? -13.222 9.928 24.668 1.00 53.25 72 SER A O 1
ATOM 620 N N . ASP A 1 73 ? -11.572 8.441 24.374 1.00 52.34 73 ASP A N 1
ATOM 621 C CA . ASP A 1 73 ? -12.313 7.317 24.957 1.00 52.34 73 ASP A CA 1
ATOM 622 C C . ASP A 1 73 ? -12.430 7.503 26.487 1.00 52.34 73 ASP A C 1
ATOM 624 O O . ASP A 1 73 ? -11.406 7.528 27.183 1.00 52.34 73 ASP A O 1
ATOM 628 N N . PRO A 1 74 ? -13.648 7.665 27.044 1.00 54.88 74 PRO A N 1
ATOM 629 C CA . PRO A 1 74 ? -13.834 7.871 28.475 1.00 54.88 74 PRO A CA 1
ATOM 630 C C . PRO A 1 74 ? -13.299 6.721 29.344 1.00 54.88 74 PRO A C 1
ATOM 632 O O . PRO A 1 74 ? -13.053 6.956 30.526 1.00 54.88 74 PRO A O 1
ATOM 635 N N . GLN A 1 75 ? -13.052 5.523 28.793 1.00 54.81 75 GLN A N 1
ATOM 636 C CA . GLN A 1 75 ? -12.461 4.405 29.544 1.00 54.81 75 GLN A CA 1
ATOM 637 C C . GLN A 1 75 ? -10.926 4.449 29.678 1.00 54.81 75 GLN A C 1
ATOM 639 O O . GLN A 1 75 ? -10.375 3.687 30.466 1.00 54.81 75 GLN A O 1
ATOM 644 N N . ASN A 1 76 ? -10.221 5.355 28.985 1.00 50.44 76 ASN A N 1
ATOM 645 C CA . ASN A 1 76 ? -8.751 5.476 29.052 1.00 50.44 76 ASN A CA 1
ATOM 646 C C . ASN A 1 76 ? -8.265 6.634 29.955 1.00 50.44 76 ASN A C 1
ATOM 648 O O . ASN A 1 76 ? -7.095 7.010 29.944 1.00 50.44 76 ASN A O 1
ATOM 652 N N . LYS A 1 77 ? -9.159 7.246 30.743 1.00 48.00 77 LYS A N 1
ATOM 653 C CA . LYS A 1 77 ? -8.791 8.312 31.696 1.00 48.00 77 LYS A CA 1
ATOM 654 C C . LYS A 1 77 ? -8.340 7.794 33.067 1.00 48.00 77 LYS A C 1
ATOM 656 O O . LYS A 1 77 ? -7.904 8.590 33.888 1.00 48.00 77 LYS A O 1
ATOM 661 N N . SER A 1 78 ? -8.434 6.492 33.327 1.00 44.22 78 SER A N 1
ATOM 662 C CA . SER A 1 78 ? -8.199 5.889 34.649 1.00 44.22 78 SER A CA 1
ATOM 663 C C . SER A 1 78 ? -6.829 5.224 34.826 1.00 44.22 78 SER A C 1
ATOM 665 O O . SER A 1 78 ? -6.546 4.734 35.913 1.00 44.22 78 SER A O 1
ATOM 667 N N . ALA A 1 79 ? -5.968 5.210 33.804 1.00 47.06 79 ALA A N 1
ATOM 668 C CA . ALA A 1 79 ? -4.690 4.488 33.842 1.00 47.06 79 ALA A CA 1
ATOM 669 C C . ALA A 1 79 ? -3.445 5.383 34.005 1.00 47.06 79 ALA A C 1
ATOM 671 O O . ALA A 1 79 ? -2.335 4.930 33.750 1.00 47.06 79 ALA A O 1
ATOM 672 N N . ASN A 1 80 ? -3.610 6.642 34.420 1.00 41.28 80 ASN A N 1
ATOM 673 C CA . ASN A 1 80 ? -2.498 7.501 34.839 1.00 41.28 80 ASN A CA 1
ATOM 674 C C . ASN A 1 80 ? -2.874 8.215 36.147 1.00 41.28 80 ASN A C 1
ATOM 676 O O . ASN A 1 80 ? -3.252 9.387 36.137 1.00 41.28 80 ASN A O 1
ATOM 680 N N . LEU A 1 81 ? -2.819 7.468 37.252 1.00 39.69 81 LEU A N 1
ATOM 681 C CA . LEU A 1 81 ? -2.617 7.985 38.607 1.00 39.69 81 LEU A CA 1
ATOM 682 C C . LEU A 1 81 ? -1.290 7.427 39.120 1.00 39.69 81 LEU A C 1
ATOM 684 O O . LEU A 1 81 ? -1.066 6.214 38.903 1.00 39.69 81 LEU A O 1
#

Foldseek 3Di:
DVVVVVLLVLQLVLLVLQPDPVSSVVSNVVSVVLCVVCVVCDPVSVVVSVVVSVVSNVVSVVNVVPPDPDPPDPVPPPPPD

pLDDT: mean 84.27, std 15.73, range [39.69, 96.38]